Protein AF-A0A8T7BIH3-F1 (afdb_monomer_lite)

Secondary structure (DSSP, 8-state):
----PPEEEEEEEEEEEEE-TTS-EEEEEEES---GGG-SSSSEEEE-TT-TTHHHHHHHHHHHHHHT-EEEEEEEEEEEEEETTEEEEEEEEEEE-

Foldseek 3Di:
DDPPQDKDKDKWQFQDWDADPQRKIKTATDDDADQAPVQAPHRIAIAGNPQPCSVVVVVVSVVRNVVRFIKMFIFGNPDWDDDPNGIHTYTNDIGTD

Radius of gyration: 12.33 Å; chains: 1; bounding box: 32×28×35 Å

Sequence (97 aa):
MSTAHAAVTASVDVTSVSVGGGGDVFVRASGAFVNPNNCTNGSRYLLPRDHGAKKELLAILLTASASGMQVVLGVLNTSCTTIGGQTYATIFNIEVK

Structure (mmCIF, N/CA/C/O backbone):
data_AF-A0A8T7BIH3-F1
#
_entry.id   AF-A0A8T7BIH3-F1
#
loop_
_atom_site.group_PDB
_atom_site.id
_atom_site.type_symbol
_atom_site.label_atom_id
_atom_site.label_alt_id
_atom_site.label_comp_id
_atom_site.label_asym_id
_atom_site.label_entity_id
_atom_site.label_seq_id
_atom_site.pdbx_PDB_ins_code
_atom_site.Cartn_x
_atom_site.Cartn_y
_atom_site.Cartn_z
_atom_site.occupancy
_atom_site.B_iso_or_equiv
_atom_site.auth_seq_id
_atom_site.auth_comp_id
_atom_site.auth_asym_id
_atom_site.auth_atom_id
_atom_site.pdbx_PDB_model_num
ATOM 1 N N . MET A 1 1 ? -4.680 -13.543 -25.455 1.00 36.47 1 MET A N 1
ATOM 2 C CA . MET A 1 1 ? -4.726 -14.378 -24.237 1.00 36.47 1 MET A CA 1
ATOM 3 C C . MET A 1 1 ? -4.158 -13.539 -23.106 1.00 36.47 1 MET A C 1
ATOM 5 O O . MET A 1 1 ? -2.972 -13.249 -23.136 1.00 36.47 1 MET A O 1
ATOM 9 N N . SER A 1 2 ? -5.007 -13.030 -22.209 1.00 38.88 2 SER A N 1
ATOM 10 C CA . SER A 1 2 ? -4.555 -12.238 -21.058 1.00 38.88 2 SER A CA 1
ATOM 11 C C . SER A 1 2 ? -3.960 -13.206 -20.042 1.00 38.88 2 SER A C 1
ATOM 13 O O . SER A 1 2 ? -4.682 -14.044 -19.505 1.00 38.88 2 SER A O 1
ATOM 15 N N . THR A 1 3 ? -2.645 -13.171 -19.838 1.00 43.69 3 THR A N 1
ATOM 16 C CA . THR A 1 3 ? -2.025 -13.870 -18.713 1.00 43.69 3 THR A CA 1
ATOM 17 C C . THR A 1 3 ? -2.591 -13.252 -17.442 1.00 43.69 3 THR A C 1
ATOM 19 O O . THR A 1 3 ? -2.235 -12.125 -17.088 1.00 43.69 3 THR A O 1
ATOM 22 N N . ALA A 1 4 ? -3.516 -13.960 -16.790 1.00 48.44 4 ALA A N 1
ATOM 23 C CA . ALA A 1 4 ? -3.958 -13.614 -15.451 1.00 48.44 4 ALA A CA 1
ATOM 24 C C . ALA A 1 4 ? -2.708 -13.604 -14.569 1.00 48.44 4 ALA A C 1
ATOM 26 O O . ALA A 1 4 ? -2.127 -14.651 -14.285 1.00 48.44 4 ALA A O 1
ATOM 27 N N . HIS A 1 5 ? -2.235 -12.412 -14.214 1.00 55.72 5 HIS A N 1
ATOM 28 C CA . HIS A 1 5 ? -1.181 -12.296 -13.225 1.00 55.72 5 HIS A CA 1
ATOM 29 C C . HIS A 1 5 ? -1.753 -12.873 -11.932 1.00 55.72 5 HIS A C 1
ATOM 31 O O . HIS A 1 5 ? -2.808 -12.427 -11.479 1.00 55.72 5 HIS A O 1
ATOM 37 N N . ALA A 1 6 ? -1.101 -13.895 -11.374 1.00 65.38 6 ALA A N 1
ATOM 38 C CA . ALA A 1 6 ? -1.512 -14.455 -10.096 1.00 65.38 6 ALA A CA 1
ATOM 39 C C . ALA A 1 6 ? -1.542 -13.315 -9.071 1.00 65.38 6 ALA A C 1
ATOM 41 O O . ALA A 1 6 ? -0.533 -12.645 -8.852 1.00 65.38 6 ALA A O 1
ATOM 42 N N . ALA A 1 7 ? -2.710 -13.054 -8.504 1.00 74.12 7 ALA A N 1
ATOM 43 C CA . ALA A 1 7 ? -2.903 -12.059 -7.469 1.00 74.12 7 ALA A CA 1
ATOM 44 C C . ALA A 1 7 ? -2.901 -12.752 -6.114 1.00 74.12 7 ALA A C 1
ATOM 46 O O . ALA A 1 7 ? -3.432 -13.853 -5.974 1.00 74.12 7 ALA A O 1
ATOM 47 N N . VAL A 1 8 ? -2.326 -12.097 -5.115 1.00 86.12 8 VAL A N 1
ATOM 48 C CA . VAL A 1 8 ? -2.426 -12.540 -3.729 1.00 86.12 8 VAL A CA 1
ATOM 49 C C . VAL A 1 8 ? -3.080 -11.421 -2.930 1.00 86.12 8 VAL A C 1
ATOM 51 O O . VAL A 1 8 ? -2.787 -10.243 -3.138 1.00 86.12 8 VAL A O 1
ATOM 54 N N . THR A 1 9 ? -4.007 -11.791 -2.053 1.00 88.12 9 THR A N 1
ATOM 55 C CA . THR A 1 9 ? -4.828 -10.847 -1.296 1.00 88.12 9 THR A CA 1
ATOM 56 C C . THR A 1 9 ? -4.675 -11.055 0.200 1.00 88.12 9 THR A C 1
ATOM 58 O O . THR A 1 9 ? -4.614 -12.197 0.652 1.00 88.12 9 THR A O 1
ATOM 61 N N . ALA A 1 10 ? -4.699 -9.978 0.982 1.00 87.31 10 ALA A N 1
ATOM 62 C CA . ALA A 1 10 ? -4.916 -10.078 2.422 1.00 87.31 10 ALA A CA 1
ATOM 63 C C . ALA A 1 10 ? -5.743 -8.918 2.948 1.00 87.31 10 ALA A C 1
ATOM 65 O O . ALA A 1 10 ? -5.752 -7.822 2.387 1.00 87.31 10 ALA A O 1
ATOM 66 N N . SER A 1 11 ? -6.427 -9.195 4.053 1.00 90.44 11 SER A N 1
ATOM 67 C CA . SER A 1 11 ? -7.136 -8.185 4.822 1.00 90.44 11 SER A CA 1
ATOM 68 C C . SER A 1 11 ? -6.169 -7.483 5.767 1.00 90.44 11 SER A C 1
ATOM 70 O O . SER A 1 11 ? -5.536 -8.136 6.598 1.00 90.44 11 SER A O 1
ATOM 72 N N . VAL A 1 12 ? -6.066 -6.167 5.632 1.00 91.06 12 VAL A N 1
ATOM 73 C CA . VAL A 1 12 ? -5.120 -5.332 6.370 1.00 91.06 12 VAL A CA 1
ATOM 74 C C . VAL A 1 12 ? -5.787 -4.075 6.895 1.00 91.06 12 VAL A C 1
ATOM 76 O O . VAL A 1 12 ? -6.740 -3.565 6.304 1.00 91.06 12 VAL A O 1
ATOM 79 N N . ASP A 1 13 ? -5.197 -3.515 7.940 1.00 92.31 13 ASP A N 1
ATOM 80 C CA . ASP A 1 13 ? -5.533 -2.176 8.414 1.00 92.31 13 ASP A CA 1
ATOM 81 C C . ASP A 1 13 ? -4.516 -1.185 7.843 1.00 92.31 13 ASP A C 1
ATOM 83 O O . ASP A 1 13 ? -3.303 -1.380 7.973 1.00 92.31 13 ASP A O 1
ATOM 87 N N . VAL A 1 14 ? -4.983 -0.127 7.176 1.00 92.69 14 VAL A N 1
ATOM 88 C CA . VAL A 1 14 ? -4.096 0.879 6.574 1.00 92.69 14 VAL A CA 1
ATOM 89 C C . VAL A 1 14 ? -3.602 1.834 7.659 1.00 92.69 14 VAL A C 1
ATOM 91 O O . VAL A 1 14 ? -4.349 2.669 8.160 1.00 92.69 14 VAL A O 1
ATOM 94 N N . THR A 1 15 ? -2.321 1.739 8.010 1.00 93.12 15 THR A N 1
ATOM 95 C CA . THR A 1 15 ? -1.730 2.518 9.113 1.00 93.12 15 THR A CA 1
ATOM 96 C C . THR A 1 15 ? -1.144 3.848 8.661 1.00 93.12 15 THR A C 1
ATOM 98 O O . THR A 1 15 ? -1.099 4.794 9.441 1.00 93.12 15 THR A O 1
ATOM 101 N N . SER A 1 16 ? -0.679 3.943 7.414 1.00 93.12 16 SER A N 1
ATOM 102 C CA . SER A 1 16 ? -0.223 5.215 6.851 1.00 93.12 16 SER A CA 1
ATOM 103 C C . SER A 1 16 ? -0.245 5.199 5.331 1.00 93.12 16 SER A C 1
ATOM 105 O O . SER A 1 16 ? 0.122 4.192 4.722 1.00 93.12 16 SER A O 1
ATOM 107 N N . VAL A 1 17 ? -0.549 6.344 4.728 1.00 94.62 17 VAL A N 1
ATOM 108 C CA . VAL A 1 17 ? -0.440 6.577 3.285 1.00 94.62 17 VAL A CA 1
ATOM 109 C C . VAL A 1 17 ? 0.438 7.806 3.068 1.00 94.62 17 VAL A C 1
ATOM 111 O O . VAL A 1 17 ? 0.200 8.846 3.678 1.00 94.62 17 VAL A O 1
ATOM 114 N N . SER A 1 18 ? 1.457 7.705 2.218 1.00 93.50 18 SER A N 1
ATOM 115 C CA . SER A 1 18 ? 2.321 8.836 1.873 1.00 93.50 18 SER A CA 1
ATOM 116 C C . SER A 1 18 ? 2.576 8.915 0.374 1.00 93.50 18 SER A C 1
ATOM 118 O O . SER A 1 18 ? 2.631 7.904 -0.320 1.00 93.50 18 SER A O 1
ATOM 120 N N . VAL A 1 19 ? 2.728 10.136 -0.137 1.00 91.44 19 VAL A N 1
ATOM 121 C CA . VAL A 1 19 ? 3.020 10.398 -1.551 1.00 91.44 19 VAL A CA 1
ATOM 122 C C . VAL A 1 19 ? 4.491 10.780 -1.673 1.00 91.44 19 VAL A C 1
ATOM 124 O O . VAL A 1 19 ? 4.944 11.730 -1.038 1.00 91.44 19 VAL A O 1
ATOM 127 N N . GLY A 1 20 ? 5.253 10.027 -2.462 1.00 87.06 20 GLY A N 1
ATOM 128 C CA . GLY A 1 20 ? 6.646 10.343 -2.766 1.00 87.06 20 GLY A CA 1
ATOM 129 C C . GLY A 1 20 ? 6.783 11.470 -3.786 1.00 87.06 20 GLY A C 1
ATOM 130 O O . GLY A 1 20 ? 5.873 11.731 -4.570 1.00 87.06 20 GLY A O 1
ATOM 131 N N . GLY A 1 21 ? 7.971 12.082 -3.850 1.00 79.38 21 GLY A N 1
ATOM 132 C CA . GLY A 1 21 ? 8.278 13.177 -4.786 1.00 79.38 21 GLY A CA 1
ATOM 133 C C . GLY A 1 21 ? 8.134 12.828 -6.278 1.00 79.38 21 GLY A C 1
ATOM 134 O O . GLY A 1 21 ? 8.099 13.727 -7.108 1.00 79.38 21 GLY A O 1
ATOM 135 N N . GLY A 1 22 ? 8.012 11.540 -6.624 1.00 84.31 22 GLY A N 1
ATOM 136 C CA . GLY A 1 22 ? 7.731 11.055 -7.982 1.00 84.31 22 GLY A CA 1
ATOM 137 C C . GLY A 1 22 ? 6.249 10.806 -8.297 1.00 84.31 22 GLY A C 1
ATOM 138 O O . GLY A 1 22 ? 5.941 10.388 -9.410 1.00 84.31 22 GLY A O 1
ATOM 139 N N . GLY A 1 23 ? 5.335 11.032 -7.345 1.00 88.56 23 GLY A N 1
ATOM 140 C CA . GLY A 1 23 ? 3.898 10.759 -7.497 1.00 88.56 23 GLY A CA 1
ATOM 141 C C . GLY A 1 23 ? 3.482 9.309 -7.216 1.00 88.56 23 GLY A C 1
ATOM 142 O O . GLY A 1 23 ? 2.312 8.964 -7.421 1.00 88.56 23 GLY A O 1
ATOM 143 N N . ASP A 1 24 ? 4.431 8.490 -6.763 1.00 92.06 24 ASP A N 1
ATOM 144 C CA . ASP A 1 24 ? 4.223 7.153 -6.216 1.00 92.06 24 ASP A CA 1
ATOM 145 C C . ASP A 1 24 ? 3.590 7.236 -4.826 1.00 92.06 24 ASP A C 1
ATOM 147 O O . ASP A 1 24 ? 3.932 8.112 -4.028 1.00 92.06 24 ASP A O 1
ATOM 151 N N . VAL A 1 25 ? 2.677 6.317 -4.527 1.00 94.44 25 VAL A N 1
ATOM 152 C CA . VAL A 1 25 ? 1.993 6.257 -3.235 1.00 94.44 25 VAL A CA 1
ATOM 153 C C . VAL A 1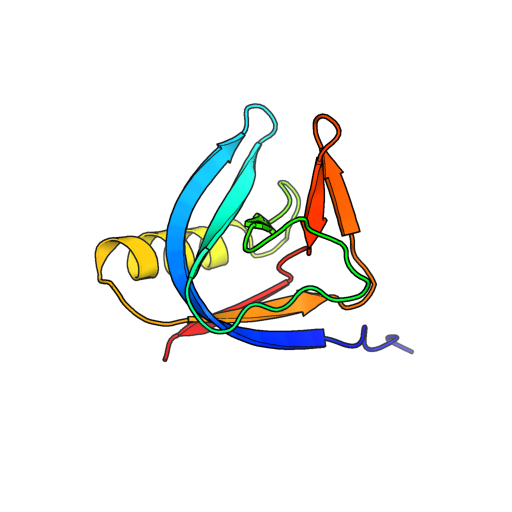 25 ? 2.515 5.059 -2.455 1.00 94.44 25 VAL A C 1
ATOM 155 O O . VAL A 1 25 ? 2.433 3.921 -2.912 1.00 94.44 25 VAL A O 1
ATOM 158 N N . PHE A 1 26 ? 3.019 5.311 -1.254 1.00 93.25 26 PHE A N 1
ATOM 159 C CA . PHE A 1 26 ? 3.473 4.288 -0.326 1.00 93.25 26 PHE A CA 1
ATOM 160 C C . PHE A 1 26 ? 2.408 4.051 0.733 1.00 93.25 26 PHE A C 1
ATOM 162 O O . PHE A 1 26 ? 1.950 4.977 1.403 1.00 93.25 26 PHE A O 1
ATOM 169 N N . VAL A 1 27 ? 2.044 2.789 0.905 1.00 92.81 27 VAL A N 1
ATOM 170 C CA . VAL A 1 27 ? 1.026 2.356 1.858 1.00 92.81 27 VAL A CA 1
ATOM 171 C C . VAL A 1 27 ? 1.694 1.485 2.899 1.00 92.81 27 VAL A C 1
ATOM 173 O O . VAL A 1 27 ? 2.372 0.517 2.564 1.00 92.81 27 VAL A O 1
ATOM 176 N N . ARG A 1 28 ? 1.503 1.808 4.173 1.00 91.50 28 ARG A N 1
ATOM 177 C CA . ARG A 1 28 ? 1.863 0.925 5.278 1.00 91.50 28 ARG A CA 1
ATOM 178 C C . ARG A 1 28 ? 0.601 0.310 5.842 1.00 91.50 28 ARG A C 1
ATOM 180 O O . ARG A 1 28 ? -0.396 1.008 6.018 1.00 91.50 28 ARG A O 1
ATOM 187 N N . ALA A 1 29 ? 0.661 -0.978 6.140 1.00 90.75 29 ALA A N 1
ATOM 188 C CA . ALA A 1 29 ? -0.469 -1.700 6.697 1.00 90.75 29 ALA A CA 1
ATOM 189 C C . ALA A 1 29 ? -0.067 -2.553 7.907 1.00 90.75 29 ALA A C 1
ATOM 191 O O . ALA A 1 29 ? 1.116 -2.818 8.118 1.00 90.75 29 ALA A O 1
ATOM 192 N N . SER A 1 30 ? -1.038 -2.970 8.710 1.00 89.19 30 SER A N 1
ATOM 193 C CA . SER A 1 30 ? -0.874 -3.945 9.795 1.00 89.19 30 SER A CA 1
ATOM 194 C C . SER A 1 30 ? -1.819 -5.134 9.611 1.00 89.19 30 SER A C 1
ATOM 196 O O . SER A 1 30 ? -2.685 -5.117 8.737 1.00 89.19 30 SER A O 1
ATOM 198 N N . GLY A 1 31 ? -1.626 -6.182 10.416 1.00 84.94 31 GLY A N 1
ATOM 199 C CA . GLY A 1 31 ? -2.410 -7.415 10.334 1.00 84.94 31 GLY A CA 1
ATOM 200 C C . GLY A 1 31 ? -1.802 -8.442 9.377 1.00 84.94 31 GLY A C 1
ATOM 201 O O . GLY A 1 31 ? -0.578 -8.587 9.306 1.00 84.94 31 GLY A O 1
ATOM 202 N N . ALA A 1 32 ? -2.658 -9.177 8.664 1.00 79.94 32 ALA A N 1
ATOM 203 C CA . ALA A 1 32 ? -2.232 -10.189 7.703 1.00 79.94 32 ALA A CA 1
ATOM 204 C C . ALA A 1 32 ? -1.613 -9.507 6.479 1.00 79.94 32 ALA A C 1
ATOM 206 O O . ALA A 1 32 ? -2.318 -8.871 5.708 1.00 79.94 32 ALA A O 1
ATOM 207 N N . PHE A 1 33 ? -0.3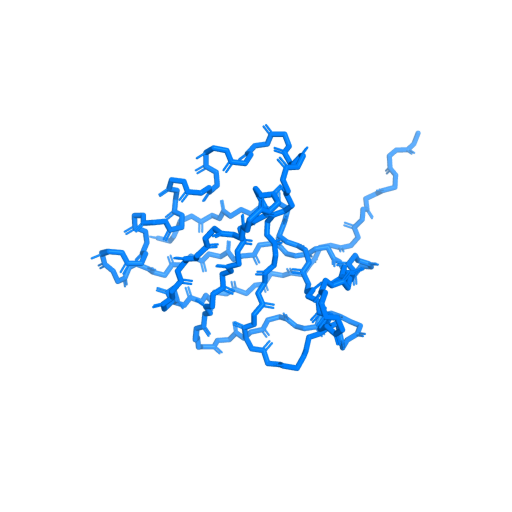00 -9.616 6.287 1.00 77.19 33 PHE A N 1
ATOM 208 C CA . PHE A 1 33 ? 0.364 -8.988 5.147 1.00 77.19 33 PHE A CA 1
ATOM 209 C C . PHE A 1 33 ? 0.630 -9.994 4.029 1.00 77.19 33 PHE A C 1
ATOM 211 O O . PHE A 1 33 ? 0.854 -11.182 4.266 1.00 77.19 33 PHE A O 1
ATOM 218 N N . VAL A 1 34 ? 0.639 -9.491 2.798 1.00 77.38 34 VAL A N 1
ATOM 219 C CA . VAL A 1 34 ? 1.025 -10.255 1.620 1.00 77.38 34 VAL A CA 1
ATOM 220 C C . VAL A 1 34 ? 2.401 -9.795 1.187 1.00 77.38 34 VAL A C 1
ATOM 222 O O . VAL A 1 34 ? 2.607 -8.623 0.892 1.00 77.38 34 VAL A O 1
ATOM 225 N N . ASN A 1 35 ? 3.346 -10.721 1.118 1.00 80.44 35 ASN A N 1
ATOM 226 C CA . ASN A 1 35 ? 4.680 -10.443 0.606 1.00 80.44 35 ASN A CA 1
ATOM 227 C C . ASN A 1 35 ? 5.028 -11.470 -0.472 1.00 80.44 35 ASN A C 1
ATOM 229 O O . ASN A 1 35 ? 5.805 -12.399 -0.223 1.00 80.44 35 ASN A O 1
ATOM 233 N N . PRO A 1 36 ? 4.384 -11.369 -1.647 1.00 76.12 36 PRO A N 1
ATOM 234 C CA . PRO A 1 36 ? 4.636 -12.327 -2.700 1.00 76.12 36 PRO A CA 1
ATOM 235 C C . PRO A 1 36 ? 6.085 -12.170 -3.167 1.00 76.12 36 PRO A C 1
ATOM 237 O O . PRO A 1 36 ? 6.615 -11.061 -3.190 1.00 76.12 36 PRO A O 1
ATOM 240 N N . ASN A 1 37 ? 6.750 -13.286 -3.472 1.00 76.25 37 ASN A N 1
ATOM 241 C CA . ASN A 1 37 ? 8.153 -13.314 -3.908 1.00 76.25 37 ASN A CA 1
ATOM 242 C C . ASN A 1 37 ? 9.143 -12.560 -3.001 1.00 76.25 37 ASN A C 1
ATOM 244 O O . ASN A 1 37 ? 10.213 -12.156 -3.450 1.00 76.25 37 ASN A O 1
ATOM 248 N N . ASN A 1 38 ? 8.797 -12.377 -1.722 1.00 79.25 38 ASN A N 1
ATOM 249 C CA . ASN A 1 38 ? 9.595 -11.618 -0.765 1.00 79.25 38 ASN A CA 1
ATOM 250 C C . ASN A 1 38 ? 9.946 -10.195 -1.261 1.00 79.25 38 ASN A C 1
ATOM 252 O O . ASN A 1 38 ? 11.027 -9.681 -0.972 1.00 79.25 38 ASN A O 1
ATOM 256 N N . CYS A 1 39 ? 9.040 -9.566 -2.028 1.00 79.12 39 CYS A N 1
ATOM 257 C CA . CYS A 1 39 ? 9.231 -8.230 -2.591 1.00 79.12 39 CYS A CA 1
ATOM 258 C C . CYS A 1 39 ? 9.520 -7.165 -1.532 1.00 79.12 39 CYS A C 1
ATOM 260 O O . CYS A 1 39 ? 10.123 -6.152 -1.854 1.00 79.12 39 CYS A O 1
ATOM 262 N N . THR A 1 40 ? 9.050 -7.314 -0.298 1.00 71.62 40 THR A N 1
ATOM 263 C CA . THR A 1 40 ? 9.108 -6.249 0.701 1.00 71.62 40 THR A CA 1
ATOM 264 C C . THR A 1 40 ? 9.664 -6.744 2.018 1.00 71.62 40 THR A C 1
ATOM 266 O O . THR A 1 40 ? 9.244 -7.763 2.555 1.00 71.62 40 THR A O 1
ATOM 269 N N . ASN A 1 41 ? 10.554 -5.948 2.608 1.00 66.06 41 ASN A N 1
ATOM 270 C CA . ASN A 1 41 ? 10.873 -6.066 4.024 1.00 66.06 41 ASN A CA 1
ATOM 271 C C . ASN A 1 41 ? 9.736 -5.454 4.859 1.00 66.06 41 ASN A C 1
ATOM 273 O O . ASN A 1 41 ? 9.778 -4.287 5.257 1.00 66.06 41 ASN A O 1
ATOM 277 N N . GLY A 1 42 ? 8.690 -6.251 5.083 1.00 70.94 42 GLY A N 1
ATOM 278 C CA . GLY A 1 42 ? 7.558 -5.924 5.950 1.00 70.94 42 GLY A CA 1
ATOM 279 C C . GLY A 1 42 ? 6.317 -5.394 5.227 1.00 70.94 42 GLY A C 1
ATOM 280 O O . GLY A 1 42 ? 6.109 -5.614 4.040 1.00 70.94 42 GLY A O 1
ATOM 281 N N . SER A 1 43 ? 5.459 -4.699 5.970 1.00 82.31 43 SER A N 1
ATOM 282 C CA . SER A 1 43 ? 4.093 -4.357 5.551 1.00 82.31 43 SER A CA 1
ATOM 283 C C . SER A 1 43 ? 4.002 -3.049 4.751 1.00 82.31 43 SER A C 1
ATOM 285 O O . SER A 1 43 ? 3.247 -2.145 5.122 1.00 82.31 43 SER A O 1
ATOM 287 N N . ARG A 1 44 ? 4.826 -2.896 3.704 1.00 88.75 44 ARG A N 1
ATOM 288 C CA . ARG A 1 44 ? 4.871 -1.689 2.857 1.00 88.75 44 ARG A CA 1
ATOM 289 C C . ARG A 1 44 ? 4.543 -2.021 1.406 1.00 88.75 44 ARG A C 1
ATOM 291 O O . ARG A 1 44 ? 5.206 -2.829 0.775 1.00 88.75 44 ARG A O 1
ATOM 298 N N . TYR A 1 45 ? 3.572 -1.323 0.855 1.00 90.94 45 TYR A N 1
ATOM 299 C CA . TYR A 1 45 ? 3.092 -1.538 -0.497 1.00 90.94 45 TYR A CA 1
ATOM 300 C C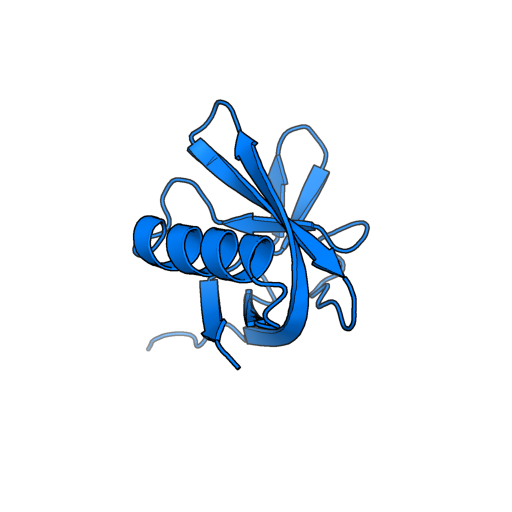 . TYR A 1 45 ? 3.247 -0.270 -1.321 1.00 90.94 45 TYR A C 1
ATOM 302 O O . TYR A 1 45 ? 3.306 0.839 -0.782 1.00 90.94 45 TYR A O 1
ATOM 310 N N . LEU A 1 46 ? 3.302 -0.450 -2.632 1.00 92.25 46 LEU A N 1
ATOM 311 C CA . LEU A 1 46 ? 3.403 0.627 -3.598 1.00 92.25 46 LEU A CA 1
ATOM 312 C C . LEU A 1 46 ? 2.155 0.647 -4.474 1.00 92.25 46 LEU A C 1
ATOM 314 O O . LEU A 1 46 ? 1.801 -0.362 -5.076 1.00 92.25 46 LEU A O 1
ATOM 318 N N . LEU A 1 47 ? 1.546 1.818 -4.605 1.00 92.75 47 LEU A N 1
ATOM 319 C CA . LEU A 1 47 ? 0.628 2.135 -5.688 1.00 92.75 47 LEU A CA 1
ATOM 320 C C . LEU A 1 47 ? 1.381 3.053 -6.676 1.00 92.75 47 LEU A C 1
ATOM 322 O O . LEU A 1 47 ? 1.651 4.213 -6.341 1.00 92.75 47 LEU A O 1
ATOM 326 N N . PRO A 1 48 ? 1.779 2.538 -7.857 1.00 91.12 48 PRO A N 1
ATOM 327 C CA . PRO A 1 48 ? 2.639 3.258 -8.790 1.00 91.12 48 PRO A CA 1
ATOM 328 C C . PRO A 1 48 ? 1.993 4.536 -9.310 1.00 91.12 48 PRO A C 1
ATOM 330 O O . PRO A 1 48 ? 0.775 4.602 -9.499 1.00 91.12 48 PRO A O 1
ATOM 333 N N . ARG A 1 49 ? 2.822 5.535 -9.625 1.00 90.12 49 ARG A N 1
ATOM 334 C CA . ARG A 1 49 ? 2.354 6.830 -10.135 1.00 90.12 49 ARG A CA 1
ATOM 335 C C . ARG A 1 49 ? 1.465 6.715 -11.386 1.00 90.12 49 ARG A C 1
ATOM 337 O O . ARG A 1 49 ? 0.557 7.532 -11.531 1.00 90.12 49 ARG A O 1
ATOM 344 N N . ASP A 1 50 ? 1.708 5.712 -12.229 1.00 90.06 50 ASP A N 1
ATOM 345 C CA . ASP A 1 50 ? 1.047 5.509 -13.526 1.00 90.06 50 ASP A CA 1
ATOM 346 C C . ASP A 1 50 ? -0.099 4.484 -13.460 1.00 90.06 50 ASP A C 1
ATOM 348 O O . ASP A 1 50 ? -0.626 4.057 -14.486 1.00 90.06 50 ASP A O 1
ATOM 352 N N . HIS A 1 51 ? -0.500 4.062 -12.256 1.00 88.19 51 HIS A N 1
ATOM 353 C CA . HIS A 1 51 ? -1.602 3.120 -12.100 1.00 88.19 51 HIS A CA 1
ATOM 354 C C . HIS A 1 51 ? -2.925 3.739 -12.586 1.00 88.19 51 HIS A C 1
ATOM 356 O O . HIS A 1 51 ? -3.326 4.807 -12.120 1.00 88.19 51 HIS A O 1
ATOM 362 N N . GLY A 1 52 ? -3.638 3.056 -13.490 1.00 87.88 52 GLY A N 1
ATOM 363 C CA . GLY A 1 52 ? -4.835 3.604 -14.148 1.00 87.88 52 GLY A CA 1
ATOM 364 C C . GLY A 1 52 ? -5.952 4.014 -13.180 1.00 87.88 52 GLY A C 1
ATOM 365 O O . GLY A 1 52 ? -6.581 5.046 -13.377 1.00 87.88 52 GLY A O 1
ATOM 366 N N . ALA A 1 53 ? -6.131 3.254 -12.095 1.00 89.56 53 ALA A N 1
ATOM 367 C CA . ALA A 1 53 ? -7.101 3.534 -11.029 1.00 89.56 53 ALA A CA 1
ATOM 368 C C . ALA A 1 53 ? -6.480 4.236 -9.800 1.00 89.56 53 ALA A C 1
ATOM 370 O O . ALA A 1 53 ? -6.955 4.082 -8.676 1.00 89.56 53 ALA A O 1
ATOM 371 N N . LYS A 1 54 ? -5.339 4.933 -9.954 1.00 90.06 54 LYS A N 1
ATOM 372 C CA . LYS A 1 54 ? -4.584 5.469 -8.804 1.00 90.06 54 LYS A CA 1
ATOM 373 C C . LYS A 1 54 ? -5.431 6.376 -7.913 1.00 90.06 54 LYS A C 1
ATOM 375 O O . LYS A 1 54 ? -5.286 6.318 -6.697 1.00 90.06 54 LYS A O 1
ATOM 380 N N . LYS A 1 55 ? -6.268 7.238 -8.498 1.00 91.31 55 LYS A N 1
ATOM 381 C CA . LYS A 1 55 ? -7.040 8.239 -7.743 1.00 91.31 55 LYS A CA 1
ATOM 382 C C . LYS A 1 55 ? -8.097 7.571 -6.870 1.00 91.31 55 LYS A C 1
ATOM 384 O O . LYS A 1 55 ? -8.224 7.915 -5.700 1.00 91.31 55 LYS A O 1
ATOM 389 N N . GLU A 1 56 ? -8.796 6.595 -7.430 1.00 92.50 56 GLU A N 1
ATOM 390 C CA . GLU A 1 56 ? -9.830 5.808 -6.772 1.00 92.50 56 GLU A CA 1
ATOM 391 C C . GLU A 1 56 ? -9.226 4.971 -5.641 1.00 92.50 56 GLU A C 1
ATOM 393 O O . GLU A 1 56 ? -9.683 5.038 -4.501 1.00 92.50 56 GLU A O 1
ATOM 398 N N . LEU A 1 57 ? -8.136 4.250 -5.925 1.00 92.88 57 LEU A N 1
ATOM 399 C CA . LEU A 1 57 ? -7.451 3.429 -4.926 1.00 92.88 57 LEU A CA 1
ATOM 400 C C . LEU A 1 57 ? -6.835 4.280 -3.808 1.00 92.88 57 LEU A C 1
ATOM 402 O O . LEU A 1 57 ? -6.941 3.924 -2.637 1.00 92.88 57 LEU A O 1
ATOM 406 N N . LEU A 1 58 ? -6.234 5.428 -4.140 1.00 93.75 58 LEU A N 1
ATOM 407 C CA . LEU A 1 58 ? -5.714 6.367 -3.145 1.00 93.75 58 LEU A CA 1
ATOM 408 C C . LEU A 1 58 ? -6.828 6.901 -2.238 1.00 93.75 58 LEU A C 1
ATOM 410 O O . LEU A 1 58 ? -6.627 6.984 -1.028 1.00 93.75 58 LEU A O 1
ATOM 414 N N . ALA A 1 59 ? -7.994 7.237 -2.795 1.00 94.12 59 ALA A N 1
ATOM 415 C CA . ALA A 1 59 ? -9.135 7.687 -2.004 1.00 94.12 59 ALA A CA 1
ATOM 416 C C . ALA A 1 59 ? -9.581 6.606 -1.009 1.00 94.12 59 ALA A C 1
ATOM 418 O O . ALA A 1 59 ? -9.700 6.895 0.178 1.00 94.12 59 ALA A O 1
ATOM 419 N N . ILE A 1 60 ? -9.721 5.354 -1.459 1.00 94.06 60 ILE A N 1
ATOM 420 C CA . ILE A 1 60 ? -10.074 4.221 -0.589 1.00 94.06 60 ILE A CA 1
ATOM 421 C C . ILE A 1 60 ? -9.052 4.056 0.541 1.00 94.06 60 ILE A C 1
ATOM 423 O O . ILE A 1 60 ? -9.435 3.923 1.699 1.00 94.06 60 ILE A O 1
ATOM 427 N N . LEU A 1 61 ? -7.755 4.106 0.228 1.00 94.00 61 LEU A N 1
ATOM 428 C CA . LEU A 1 61 ? -6.682 3.967 1.216 1.00 94.00 61 LEU A CA 1
ATOM 429 C C . LEU A 1 61 ? -6.705 5.074 2.272 1.00 94.00 61 LEU A C 1
ATOM 431 O O . LEU A 1 61 ? -6.539 4.796 3.459 1.00 94.00 61 LEU A O 1
ATOM 435 N N . LEU A 1 62 ? -6.908 6.324 1.849 1.00 94.44 62 LEU A N 1
ATOM 436 C CA . LEU A 1 62 ? -7.000 7.467 2.756 1.00 94.44 62 LEU A CA 1
ATOM 437 C C . LEU A 1 62 ? -8.245 7.370 3.641 1.00 94.44 62 LEU A C 1
ATOM 439 O O . LEU A 1 62 ? -8.144 7.567 4.850 1.00 94.44 62 LEU A O 1
ATOM 443 N N . THR A 1 63 ? -9.395 7.014 3.064 1.00 94.25 63 THR A N 1
ATOM 444 C CA . THR A 1 63 ? -10.633 6.796 3.818 1.00 94.25 63 THR A CA 1
ATOM 445 C C . THR A 1 63 ? -10.471 5.661 4.821 1.00 94.25 63 THR A C 1
ATOM 447 O O . THR A 1 63 ? -10.804 5.846 5.989 1.00 94.25 63 THR A O 1
ATOM 450 N N . ALA A 1 64 ? -9.913 4.520 4.411 1.00 92.44 64 ALA A N 1
ATOM 451 C CA . ALA A 1 64 ? -9.675 3.379 5.289 1.00 92.44 64 ALA A CA 1
ATOM 452 C C . ALA A 1 64 ? -8.737 3.736 6.448 1.00 92.44 64 ALA A C 1
ATOM 454 O O . ALA A 1 64 ? -9.039 3.441 7.601 1.00 92.44 64 ALA A O 1
ATOM 455 N N . SER A 1 65 ? -7.649 4.455 6.157 1.00 92.94 65 SER A N 1
ATOM 456 C CA . SER A 1 65 ? -6.703 4.909 7.177 1.00 92.94 65 SER A CA 1
ATOM 457 C C . SER A 1 65 ? -7.337 5.886 8.172 1.00 92.94 65 SER A C 1
ATOM 459 O O . SER A 1 65 ? -7.102 5.774 9.372 1.00 92.94 65 SER A O 1
ATOM 461 N N . ALA A 1 66 ? -8.176 6.812 7.699 1.00 93.19 66 ALA A N 1
ATOM 462 C CA . ALA A 1 66 ? -8.840 7.796 8.552 1.00 93.19 66 ALA A CA 1
ATOM 463 C C . ALA A 1 6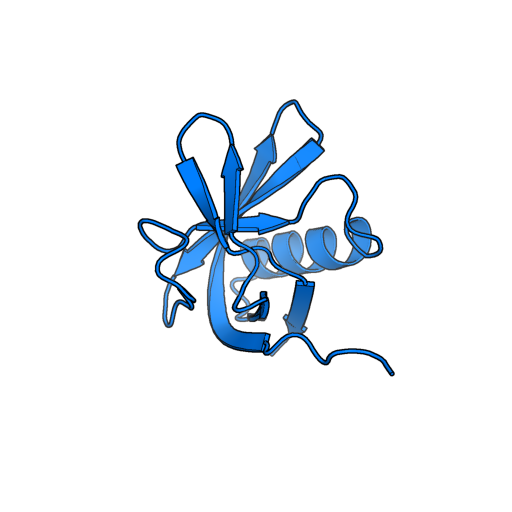6 ? -9.976 7.205 9.405 1.00 93.19 66 ALA A C 1
ATOM 465 O O . ALA A 1 66 ? -10.241 7.693 10.500 1.00 93.19 66 ALA A O 1
ATOM 466 N N . SER A 1 67 ? -10.660 6.176 8.902 1.00 91.06 67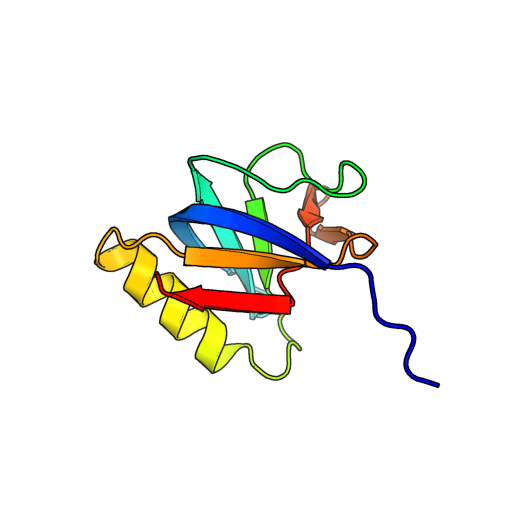 SER A N 1
ATOM 467 C CA . SER A 1 67 ? -11.815 5.546 9.560 1.00 91.06 67 SER A CA 1
ATOM 468 C C . SER A 1 67 ? -11.460 4.304 10.381 1.00 91.06 67 SER A C 1
ATOM 470 O O . SER A 1 67 ? -12.314 3.792 11.102 1.00 91.06 67 SER A O 1
ATOM 472 N N . GLY A 1 68 ? -10.223 3.807 10.277 1.00 88.12 68 GLY A N 1
ATOM 473 C CA . GLY A 1 68 ? -9.824 2.532 10.875 1.00 88.12 68 GLY A CA 1
ATOM 474 C C . GLY A 1 68 ? -10.491 1.322 10.215 1.00 88.12 68 GLY A C 1
ATOM 475 O O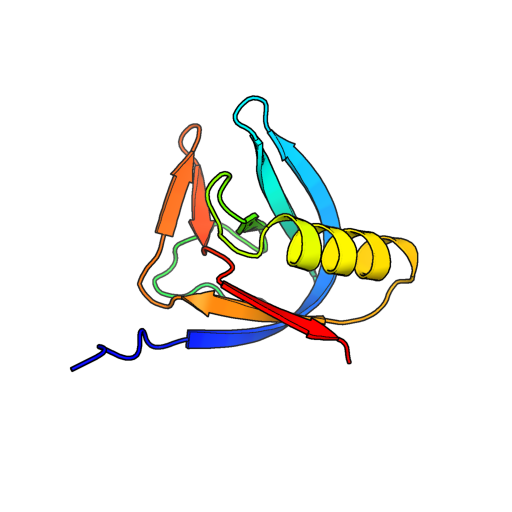 . GLY A 1 68 ? -10.600 0.271 10.840 1.00 88.12 68 GLY A O 1
ATOM 476 N N . MET A 1 69 ? -10.970 1.464 8.975 1.00 88.62 69 MET A N 1
ATOM 477 C CA . MET A 1 69 ? -11.580 0.362 8.235 1.00 88.62 69 MET A CA 1
ATOM 478 C C . MET A 1 69 ? -10.519 -0.602 7.707 1.00 88.62 69 MET A C 1
ATOM 480 O O . MET A 1 69 ? -9.463 -0.201 7.209 1.00 88.62 69 MET A O 1
ATOM 484 N N . GLN A 1 70 ? -10.856 -1.887 7.755 1.00 91.19 70 GLN A N 1
ATOM 485 C CA . GLN A 1 70 ? -10.062 -2.928 7.126 1.00 91.19 70 GLN A CA 1
ATOM 486 C C . GLN A 1 70 ? -10.330 -2.950 5.618 1.00 91.19 70 GLN A C 1
ATOM 488 O O . GLN A 1 70 ? -11.471 -2.847 5.167 1.00 91.19 70 GLN A O 1
ATOM 493 N N . VAL A 1 71 ? -9.274 -3.138 4.833 1.00 92.50 71 VAL A N 1
ATOM 494 C CA . VAL A 1 71 ? -9.367 -3.320 3.381 1.00 92.50 71 VAL A CA 1
ATOM 495 C C . VAL A 1 71 ? -8.734 -4.637 2.977 1.00 92.50 71 VAL A C 1
ATOM 497 O O . VAL A 1 71 ? -7.834 -5.144 3.647 1.00 92.50 71 VAL A O 1
ATOM 500 N N . VAL A 1 72 ? -9.180 -5.193 1.860 1.00 91.88 72 VAL A N 1
ATOM 501 C CA . VAL A 1 72 ? -8.488 -6.284 1.183 1.00 91.88 72 VAL A CA 1
ATOM 502 C C . VAL A 1 72 ? -7.573 -5.673 0.133 1.00 91.88 72 VAL A C 1
ATOM 504 O O . VAL A 1 72 ? -8.043 -5.074 -0.831 1.00 91.88 72 VAL A O 1
ATOM 507 N N . LEU A 1 73 ? -6.260 -5.810 0.315 1.00 90.19 73 LEU A N 1
ATOM 508 C CA . LEU A 1 73 ? -5.288 -5.409 -0.700 1.00 90.19 73 LEU A CA 1
ATOM 509 C C . LEU A 1 73 ? -5.052 -6.561 -1.663 1.00 90.19 73 LEU A C 1
ATOM 511 O O . LEU A 1 73 ? -4.658 -7.643 -1.233 1.00 90.19 73 LEU A O 1
ATOM 515 N N . GLY A 1 74 ? -5.225 -6.307 -2.956 1.00 89.81 74 GLY A N 1
ATOM 516 C CA . GLY A 1 74 ? -4.723 -7.153 -4.028 1.00 89.81 74 GLY A CA 1
ATOM 517 C C . GLY A 1 74 ? -3.334 -6.699 -4.461 1.00 89.81 74 GLY A C 1
ATOM 518 O O . GLY A 1 74 ? -3.163 -5.575 -4.942 1.00 89.81 74 GLY A O 1
ATOM 519 N N . VAL A 1 75 ? -2.351 -7.593 -4.340 1.00 88.19 75 VAL A N 1
ATOM 520 C CA . VAL A 1 75 ? -0.992 -7.406 -4.864 1.00 88.19 75 VAL A CA 1
ATOM 521 C C . VAL A 1 75 ? -0.670 -8.424 -5.953 1.00 88.19 75 VAL A C 1
ATOM 523 O O . VAL A 1 75 ? -1.050 -9.594 -5.876 1.00 88.19 75 VAL A O 1
ATOM 526 N N . LEU A 1 76 ? 0.033 -7.971 -6.990 1.00 83.25 76 LEU A N 1
ATOM 527 C CA . LEU A 1 76 ? 0.488 -8.846 -8.068 1.00 83.25 76 LEU A CA 1
ATOM 528 C C . LEU A 1 76 ? 1.624 -9.719 -7.546 1.00 83.25 76 LEU A C 1
ATOM 530 O O . LEU A 1 76 ? 2.600 -9.203 -7.002 1.00 83.25 76 LEU A O 1
ATOM 534 N N . ASN A 1 77 ? 1.525 -11.033 -7.745 1.00 73.56 77 ASN A N 1
ATOM 535 C CA . ASN A 1 77 ? 2.507 -11.973 -7.217 1.00 73.56 77 ASN A CA 1
ATOM 536 C C . ASN A 1 77 ? 3.913 -11.668 -7.764 1.00 73.56 77 ASN A C 1
ATOM 538 O O . ASN A 1 77 ? 4.885 -11.665 -7.024 1.00 73.56 77 ASN A O 1
ATOM 542 N N . THR A 1 78 ? 4.031 -11.320 -9.046 1.00 73.56 78 THR A N 1
ATOM 543 C CA . THR A 1 78 ? 5.322 -11.132 -9.731 1.00 73.56 78 THR A CA 1
ATOM 544 C C . THR A 1 78 ? 5.832 -9.688 -9.782 1.00 73.56 78 THR A C 1
ATOM 546 O O . THR A 1 78 ? 6.895 -9.457 -10.354 1.00 73.56 78 THR A O 1
ATOM 549 N N . SER A 1 79 ? 5.113 -8.701 -9.237 1.00 76.44 79 SER A N 1
ATOM 550 C CA . SER A 1 79 ? 5.458 -7.281 -9.429 1.00 76.44 79 SER A CA 1
ATOM 551 C C . SER A 1 79 ? 6.059 -6.658 -8.175 1.00 76.44 79 SER A C 1
ATOM 553 O O . SER A 1 79 ? 5.381 -5.977 -7.397 1.00 76.44 79 SER A O 1
ATOM 555 N N . CYS A 1 80 ? 7.366 -6.854 -8.023 1.00 83.94 80 CYS A N 1
ATOM 556 C CA . CYS A 1 80 ? 8.185 -6.098 -7.090 1.00 83.94 80 CYS A CA 1
ATOM 557 C C . CYS A 1 80 ? 8.710 -4.826 -7.773 1.00 83.94 80 CYS A C 1
ATOM 559 O O . CYS A 1 80 ? 9.271 -4.902 -8.864 1.00 83.94 80 CYS A O 1
ATOM 561 N N . THR A 1 81 ? 8.588 -3.672 -7.123 1.00 85.38 81 THR A N 1
ATOM 562 C CA . THR A 1 81 ? 9.152 -2.411 -7.623 1.00 85.38 81 THR A CA 1
ATOM 563 C C . THR A 1 81 ? 10.177 -1.879 -6.634 1.00 85.38 81 THR A C 1
ATOM 565 O O . THR A 1 81 ? 9.868 -1.734 -5.451 1.00 85.38 81 THR A O 1
ATOM 568 N N . THR A 1 82 ? 11.389 -1.565 -7.098 1.00 86.81 82 THR A N 1
ATOM 569 C CA . THR A 1 82 ? 12.449 -1.004 -6.249 1.00 86.81 82 THR A CA 1
ATOM 570 C C . THR A 1 82 ? 12.540 0.510 -6.415 1.00 86.81 82 THR A C 1
ATOM 572 O O . THR A 1 82 ? 12.785 1.007 -7.511 1.00 86.81 82 THR A O 1
ATOM 575 N N . ILE A 1 83 ? 12.379 1.252 -5.318 1.00 83.88 83 ILE A N 1
ATOM 576 C CA . ILE A 1 83 ? 12.480 2.717 -5.271 1.00 83.88 83 ILE A CA 1
ATOM 577 C C . ILE A 1 83 ? 13.376 3.109 -4.097 1.00 83.88 83 ILE A C 1
ATOM 579 O O . ILE A 1 83 ? 13.147 2.682 -2.965 1.00 83.88 83 ILE A O 1
ATOM 583 N N . GLY A 1 84 ? 14.408 3.919 -4.356 1.00 82.75 84 GLY A N 1
ATOM 584 C CA . GLY A 1 84 ? 15.328 4.385 -3.310 1.00 82.75 84 GLY A CA 1
ATOM 585 C C . GLY A 1 84 ? 16.047 3.247 -2.571 1.00 82.75 84 GLY A C 1
ATOM 586 O O . GLY A 1 84 ? 16.260 3.341 -1.367 1.00 82.75 84 GLY A O 1
ATOM 587 N N . GLY A 1 85 ? 16.351 2.145 -3.269 1.00 83.75 85 GLY A N 1
ATOM 588 C CA . GLY A 1 85 ? 17.000 0.959 -2.692 1.00 83.75 85 GLY A CA 1
ATOM 589 C C . GLY A 1 85 ? 16.085 0.057 -1.854 1.00 83.75 85 GLY A C 1
ATOM 590 O O . GLY A 1 85 ? 16.565 -0.897 -1.253 1.00 83.75 85 GLY A O 1
ATOM 591 N N . GLN A 1 86 ? 14.781 0.338 -1.807 1.00 84.31 86 GLN A N 1
ATOM 592 C CA . GLN A 1 86 ? 13.782 -0.471 -1.109 1.00 84.31 86 GLN A CA 1
ATOM 593 C C . GLN A 1 86 ? 12.843 -1.118 -2.119 1.00 84.31 86 GLN A C 1
ATOM 595 O O . GLN A 1 86 ? 12.413 -0.455 -3.061 1.00 84.31 86 GLN A O 1
ATOM 600 N N . THR A 1 87 ? 12.510 -2.387 -1.913 1.00 87.25 87 THR A N 1
ATOM 601 C CA . THR A 1 87 ? 11.609 -3.130 -2.798 1.00 87.25 87 THR A CA 1
ATOM 602 C C . THR A 1 87 ? 10.210 -3.213 -2.181 1.00 87.25 87 THR A C 1
ATOM 604 O O . THR A 1 87 ? 10.051 -3.410 -0.974 1.00 87.25 87 THR A O 1
ATOM 607 N N . TYR A 1 88 ? 9.192 -3.011 -3.016 1.00 87.88 88 TYR A N 1
ATOM 608 C CA . TYR A 1 88 ? 7.786 -2.918 -2.632 1.00 87.88 88 TYR A CA 1
ATOM 609 C C . TYR A 1 88 ? 6.930 -3.866 -3.472 1.00 87.88 88 TYR A C 1
ATOM 611 O O . TYR A 1 88 ? 7.112 -3.951 -4.688 1.00 87.88 88 TYR A O 1
ATOM 619 N N . ALA A 1 89 ? 5.964 -4.534 -2.844 1.00 89.38 89 ALA A N 1
ATOM 620 C CA . ALA A 1 89 ? 4.894 -5.221 -3.554 1.00 89.38 89 ALA A CA 1
ATOM 621 C C . ALA A 1 89 ? 3.922 -4.194 -4.154 1.00 89.38 89 ALA A C 1
ATOM 623 O O . ALA A 1 89 ? 3.547 -3.213 -3.503 1.00 89.38 89 ALA A O 1
ATOM 624 N N . THR A 1 90 ? 3.523 -4.420 -5.403 1.00 89.62 90 THR A N 1
ATOM 625 C CA . THR A 1 90 ? 2.681 -3.483 -6.153 1.00 89.62 90 THR A CA 1
ATOM 626 C C . THR A 1 90 ? 1.201 -3.793 -5.946 1.00 89.62 90 THR A C 1
ATOM 628 O O . THR A 1 90 ? 0.747 -4.896 -6.262 1.00 89.62 90 THR A O 1
ATOM 631 N N . ILE A 1 91 ? 0.450 -2.816 -5.434 1.00 89.81 91 ILE A N 1
ATOM 632 C CA . ILE A 1 91 ? -1.010 -2.869 -5.320 1.00 89.81 91 ILE A CA 1
ATOM 633 C C . ILE A 1 91 ? -1.605 -2.748 -6.721 1.00 89.81 91 ILE A C 1
ATOM 635 O O . ILE A 1 91 ? -1.236 -1.841 -7.467 1.00 89.81 91 ILE A O 1
ATOM 639 N N . PHE A 1 92 ? -2.547 -3.629 -7.052 1.00 87.81 92 PHE A N 1
ATOM 640 C CA . PHE A 1 92 ? -3.326 -3.538 -8.291 1.00 87.81 92 PHE A CA 1
ATOM 641 C C . PHE A 1 92 ? -4.833 -3.399 -8.051 1.00 87.81 92 PHE A C 1
ATOM 643 O O . PHE A 1 92 ? -5.547 -2.916 -8.927 1.00 87.81 92 PHE A O 1
ATOM 650 N N . ASN A 1 93 ? -5.325 -3.820 -6.881 1.00 89.31 93 ASN A N 1
ATOM 651 C CA . ASN A 1 93 ? -6.735 -3.714 -6.516 1.00 89.31 93 ASN A CA 1
ATOM 652 C C . ASN A 1 93 ? -6.908 -3.519 -5.006 1.00 89.31 93 ASN A C 1
ATOM 654 O O . ASN A 1 93 ? -6.051 -3.934 -4.223 1.00 89.31 93 ASN A O 1
ATOM 658 N N . ILE A 1 94 ? -8.018 -2.901 -4.601 1.00 91.00 94 ILE A N 1
ATOM 659 C CA . ILE A 1 94 ? -8.404 -2.734 -3.198 1.00 91.00 94 ILE A CA 1
ATOM 660 C C . ILE A 1 94 ? -9.910 -2.923 -3.077 1.00 91.00 94 ILE A C 1
ATOM 662 O O . ILE A 1 94 ? -10.671 -2.313 -3.825 1.00 91.00 94 ILE A O 1
ATOM 666 N N . GLU A 1 95 ? -10.329 -3.718 -2.101 1.00 89.69 95 GLU A N 1
ATOM 667 C CA . GLU A 1 95 ? -11.736 -3.904 -1.753 1.00 89.69 95 GLU A CA 1
ATOM 668 C C . GLU A 1 95 ? -11.969 -3.459 -0.309 1.00 89.69 95 GLU A C 1
ATOM 670 O O . GLU A 1 95 ? -11.131 -3.674 0.570 1.00 89.69 95 GLU A O 1
ATOM 675 N N . VAL A 1 96 ? -13.101 -2.811 -0.063 1.00 85.19 96 VAL A N 1
ATOM 676 C CA . VAL A 1 96 ? -13.508 -2.379 1.277 1.00 85.19 96 VAL A CA 1
ATOM 677 C C . VAL A 1 96 ? -14.279 -3.519 1.939 1.00 85.19 96 VAL A C 1
ATOM 679 O O . VAL A 1 96 ? -15.106 -4.146 1.275 1.00 85.19 96 VAL A O 1
ATOM 682 N N . LYS A 1 97 ? -13.997 -3.800 3.216 1.00 76.00 97 LYS A N 1
ATOM 683 C CA . LYS A 1 97 ? -14.803 -4.725 4.023 1.00 76.00 97 LYS A CA 1
ATOM 684 C C . LYS A 1 97 ? -15.956 -4.033 4.732 1.00 76.00 97 LYS A C 1
ATOM 686 O O . LYS A 1 97 ? -15.788 -2.854 5.117 1.00 76.00 97 LYS A O 1
#

pLDDT: mean 84.79, std 11.56, range [36.47, 94.62]